Protein AF-A0A7V6WGF4-F1 (afdb_monomer_lite)

Foldseek 3Di:
DQDDDQDDDPVSVVVVVVCCVVDPVVVCVNVPDDDQPDPPCVVVLVVQCVCVVVVVDPDHGDDDDGPPPDPPDD

Secondary structure (DSSP, 8-state):
-------S-HHHHHHHHHHHHH-HHHHHHHHTS--TT-SS-HHHHHHHHHHHHTTS-SSPPPPP----------

Structure (mmCIF, N/CA/C/O backbone):
data_AF-A0A7V6WGF4-F1
#
_entry.id   AF-A0A7V6WGF4-F1
#
loop_
_atom_site.group_PDB
_atom_site.id
_atom_site.type_symbol
_atom_site.label_atom_id
_atom_site.label_alt_id
_atom_site.label_comp_id
_atom_site.label_asym_id
_atom_site.label_entity_id
_atom_site.label_seq_id
_atom_site.pdbx_PDB_ins_code
_atom_site.Cartn_x
_atom_site.Cartn_y
_atom_site.Cartn_z
_atom_site.occupancy
_atom_site.B_iso_or_equiv
_atom_site.auth_seq_id
_atom_site.auth_comp_id
_atom_site.auth_asym_id
_atom_site.auth_atom_id
_atom_site.pdbx_PDB_model_num
ATOM 1 N N . GLY A 1 1 ? 5.534 -10.003 -10.284 1.00 61.06 1 GLY A N 1
ATOM 2 C CA . GLY A 1 1 ? 5.009 -9.297 -9.094 1.00 61.06 1 GLY A CA 1
ATOM 3 C C . GLY A 1 1 ? 4.141 -8.151 -9.565 1.00 61.06 1 GLY A C 1
ATOM 4 O O . GLY A 1 1 ? 4.345 -7.718 -10.686 1.00 61.06 1 GLY A O 1
ATOM 5 N N . THR A 1 2 ? 3.182 -7.678 -8.768 1.00 69.62 2 THR A N 1
ATOM 6 C CA . THR A 1 2 ? 2.152 -6.716 -9.224 1.00 69.62 2 THR A CA 1
ATOM 7 C C . THR A 1 2 ? 2.719 -5.344 -9.616 1.00 69.62 2 THR A C 1
ATOM 9 O O . THR A 1 2 ? 2.098 -4.616 -10.379 1.00 69.62 2 THR A O 1
ATOM 12 N N . VAL A 1 3 ? 3.909 -4.985 -9.121 1.00 77.06 3 VAL A N 1
ATOM 13 C CA . VAL A 1 3 ? 4.597 -3.729 -9.446 1.00 77.06 3 VAL A CA 1
ATOM 14 C C . VAL A 1 3 ? 6.098 -3.973 -9.613 1.00 77.06 3 VAL A C 1
ATOM 16 O O . VAL A 1 3 ? 6.664 -4.833 -8.933 1.00 77.06 3 VAL A O 1
ATOM 19 N N . PHE A 1 4 ? 6.747 -3.186 -10.472 1.00 73.94 4 PHE A N 1
ATOM 20 C CA . PHE A 1 4 ? 8.205 -3.107 -10.574 1.00 73.94 4 PHE A CA 1
ATOM 21 C C . PHE A 1 4 ? 8.664 -1.661 -10.393 1.00 73.94 4 PHE A C 1
ATOM 23 O O . PHE A 1 4 ? 8.052 -0.735 -10.919 1.00 73.94 4 PHE A O 1
ATOM 30 N N . LEU A 1 5 ? 9.769 -1.467 -9.672 1.00 78.81 5 LEU A N 1
ATOM 31 C CA . LEU A 1 5 ? 10.418 -0.164 -9.577 1.00 78.81 5 LEU A CA 1
ATOM 32 C C . LEU A 1 5 ? 11.280 0.040 -10.833 1.00 78.81 5 LEU A C 1
ATOM 34 O O . LEU A 1 5 ? 12.253 -0.683 -11.051 1.00 78.81 5 LEU A O 1
ATOM 38 N N . ALA A 1 6 ? 10.886 0.980 -11.692 1.00 80.56 6 ALA A N 1
ATOM 39 C CA . ALA A 1 6 ? 11.559 1.258 -12.966 1.00 80.56 6 ALA A CA 1
ATOM 40 C C . ALA A 1 6 ? 12.674 2.318 -12.873 1.00 80.56 6 ALA A C 1
ATOM 42 O O . ALA A 1 6 ? 13.374 2.543 -13.852 1.00 80.56 6 ALA A O 1
ATOM 43 N N . GLY A 1 7 ? 12.838 2.968 -11.714 1.00 85.38 7 GLY A N 1
ATOM 44 C CA . GLY A 1 7 ? 13.758 4.099 -11.572 1.00 85.38 7 GLY A CA 1
ATOM 45 C C . GLY A 1 7 ? 13.304 5.323 -12.379 1.00 85.38 7 GLY A C 1
ATOM 46 O O . GLY A 1 7 ? 12.127 5.457 -12.707 1.00 85.38 7 GLY A O 1
ATOM 47 N N . THR A 1 8 ? 14.230 6.236 -12.677 1.00 90.50 8 THR A N 1
ATOM 48 C CA . THR A 1 8 ? 13.967 7.480 -13.436 1.00 90.50 8 THR A CA 1
ATOM 49 C C . THR A 1 8 ? 14.653 7.515 -14.805 1.00 90.50 8 THR A C 1
ATOM 51 O O . THR A 1 8 ? 14.550 8.504 -15.529 1.00 90.50 8 THR A O 1
ATOM 54 N N . SER A 1 9 ? 15.355 6.443 -15.181 1.00 93.69 9 SER A N 1
ATOM 55 C CA . SER A 1 9 ? 15.996 6.321 -16.489 1.00 93.69 9 SER A CA 1
ATOM 56 C C . SER A 1 9 ? 14.943 6.097 -17.573 1.00 93.69 9 SER A C 1
ATOM 58 O O . SER A 1 9 ? 14.255 5.078 -17.576 1.00 93.69 9 SER A O 1
ATOM 60 N N . GLY A 1 10 ? 14.841 7.020 -18.534 1.00 92.62 10 GLY A N 1
ATOM 61 C CA . GLY A 1 10 ? 13.875 6.904 -19.633 1.00 92.62 10 GLY A CA 1
ATOM 62 C C . GLY A 1 10 ? 14.038 5.618 -20.452 1.00 92.62 10 GLY A C 1
ATOM 63 O O . GLY A 1 10 ? 13.047 5.003 -20.836 1.00 92.62 10 GLY A O 1
ATOM 64 N N . LYS A 1 11 ? 15.284 5.164 -20.650 1.00 92.75 11 LYS A N 1
ATOM 65 C CA . LYS A 1 11 ? 15.585 3.901 -21.338 1.00 92.75 11 LYS A CA 1
ATOM 66 C C . LYS A 1 11 ? 15.024 2.695 -20.577 1.00 92.75 11 LYS A C 1
ATOM 68 O O . LYS A 1 11 ? 14.379 1.844 -21.174 1.00 92.75 11 LYS A O 1
ATOM 73 N N . GLU A 1 12 ? 15.231 2.652 -19.263 1.00 89.62 12 GLU A N 1
ATOM 74 C CA . GLU A 1 12 ? 14.778 1.545 -18.414 1.00 89.62 12 GLU A CA 1
ATOM 75 C C . GLU A 1 12 ? 13.247 1.481 -18.332 1.00 89.62 12 GLU A C 1
ATOM 77 O O . GLU A 1 12 ? 12.661 0.400 -18.372 1.00 89.62 12 GLU A O 1
ATOM 82 N N . ILE A 1 13 ? 12.591 2.644 -18.274 1.00 91.62 13 ILE A N 1
ATOM 83 C CA . ILE A 1 13 ? 11.128 2.745 -18.322 1.00 91.62 13 ILE A CA 1
ATOM 84 C C . ILE A 1 13 ? 10.604 2.205 -19.654 1.00 91.62 13 ILE A C 1
ATOM 86 O O . ILE A 1 13 ? 9.671 1.400 -19.650 1.00 91.62 13 ILE A O 1
ATOM 90 N N . TYR A 1 14 ? 11.206 2.615 -20.775 1.00 93.62 14 TYR A N 1
ATOM 91 C CA . TYR A 1 14 ? 10.806 2.152 -22.104 1.00 93.62 14 TYR A CA 1
ATOM 92 C C . TYR A 1 14 ? 10.932 0.632 -22.226 1.00 93.62 14 TYR A C 1
ATOM 94 O O . TYR A 1 14 ? 9.954 -0.028 -22.557 1.00 93.62 14 TYR A O 1
ATOM 102 N N . GLU A 1 15 ? 12.097 0.071 -21.896 1.00 92.31 15 GLU A N 1
ATOM 103 C CA . GLU A 1 15 ? 12.361 -1.369 -22.015 1.00 92.31 15 GLU A CA 1
ATOM 104 C C . GLU A 1 15 ? 11.396 -2.201 -21.159 1.00 92.31 15 GLU A C 1
ATOM 106 O O . GLU A 1 15 ? 10.817 -3.173 -21.644 1.00 92.31 15 GLU A O 1
ATOM 111 N N . LYS A 1 16 ? 11.159 -1.792 -19.904 1.00 89.06 16 LYS A N 1
ATOM 112 C CA . LYS A 1 16 ? 10.224 -2.482 -18.999 1.00 89.06 16 LYS A CA 1
ATOM 113 C C . LYS A 1 16 ? 8.776 -2.392 -19.473 1.00 89.06 16 LYS A C 1
ATOM 115 O O . LYS A 1 16 ? 8.025 -3.351 -19.321 1.00 89.06 16 LYS A O 1
ATOM 120 N N . THR A 1 17 ? 8.382 -1.246 -20.024 1.00 90.12 17 THR A N 1
ATOM 121 C CA . THR A 1 17 ? 7.018 -1.042 -20.530 1.00 90.12 17 THR A CA 1
ATOM 122 C C . THR A 1 17 ? 6.792 -1.826 -21.818 1.00 90.12 17 THR A C 1
ATOM 124 O O . THR A 1 17 ? 5.763 -2.478 -21.944 1.00 90.12 17 THR A O 1
ATOM 127 N N . ALA A 1 18 ? 7.757 -1.812 -22.742 1.00 93.38 18 ALA A N 1
ATOM 128 C CA . ALA A 1 18 ? 7.694 -2.574 -23.987 1.00 93.38 18 ALA A CA 1
ATOM 129 C C . ALA A 1 18 ? 7.597 -4.079 -23.711 1.00 93.38 18 ALA A C 1
ATOM 131 O O . ALA A 1 18 ? 6.674 -4.725 -24.192 1.00 93.38 18 ALA A O 1
ATOM 132 N N . ALA A 1 19 ? 8.451 -4.613 -22.828 1.00 90.50 19 ALA A N 1
ATOM 133 C CA . ALA A 1 19 ? 8.380 -6.017 -22.423 1.00 90.50 19 ALA A CA 1
ATOM 134 C C . ALA A 1 19 ? 6.994 -6.401 -21.874 1.00 90.50 19 ALA A C 1
ATOM 136 O O . ALA A 1 19 ? 6.496 -7.477 -22.167 1.00 90.50 19 ALA A O 1
ATOM 137 N N . LEU A 1 20 ? 6.343 -5.514 -21.117 1.00 90.00 20 LEU A N 1
ATOM 138 C CA . LEU A 1 20 ? 4.994 -5.746 -20.593 1.00 90.00 20 LEU A CA 1
ATOM 139 C C . LEU A 1 20 ? 3.887 -5.753 -21.652 1.00 90.00 20 LEU A C 1
ATOM 141 O O . LEU A 1 20 ? 2.852 -6.378 -21.431 1.00 90.00 20 LEU A O 1
ATOM 145 N N . LEU A 1 21 ? 4.064 -5.006 -22.741 1.00 92.62 21 LEU A N 1
ATOM 146 C CA . LEU A 1 21 ? 3.090 -4.925 -23.829 1.00 92.62 21 LEU A CA 1
ATOM 147 C C . LEU A 1 21 ? 3.276 -6.057 -24.845 1.00 92.62 21 LEU A C 1
ATOM 149 O O . LEU A 1 21 ? 2.289 -6.517 -25.414 1.00 92.62 21 LEU A O 1
ATOM 153 N N . ASP A 1 22 ? 4.518 -6.502 -25.040 1.00 94.50 22 ASP A N 1
ATOM 154 C CA . ASP A 1 22 ? 4.882 -7.493 -26.053 1.00 94.50 22 ASP A CA 1
ATOM 155 C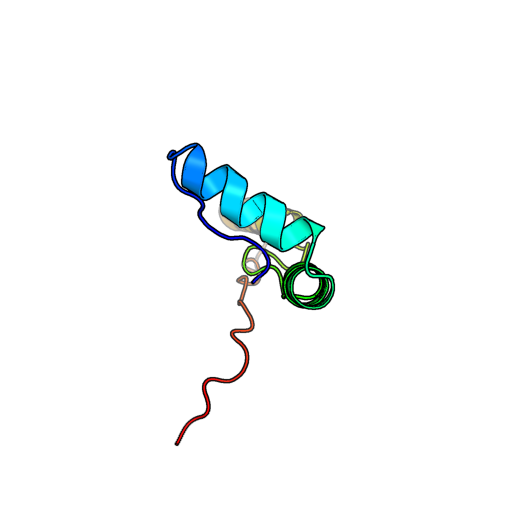 C . ASP A 1 22 ? 4.876 -8.941 -25.517 1.00 94.50 22 ASP A C 1
ATOM 157 O O . ASP A 1 22 ? 4.736 -9.879 -26.302 1.00 94.50 22 ASP A O 1
ATOM 161 N N . ASP A 1 23 ? 5.007 -9.146 -24.199 1.00 92.81 23 ASP A N 1
ATOM 162 C CA . ASP A 1 23 ? 5.009 -10.467 -23.552 1.00 92.81 23 ASP A CA 1
ATOM 163 C C . ASP A 1 23 ? 3.727 -10.696 -22.729 1.00 92.81 23 ASP A C 1
ATOM 165 O O . ASP A 1 23 ? 3.549 -10.199 -21.610 1.00 92.81 23 ASP A O 1
ATOM 169 N N . GLU A 1 24 ? 2.815 -11.490 -23.294 1.00 92.69 24 GLU A N 1
ATOM 170 C CA . GLU A 1 24 ? 1.533 -11.820 -22.668 1.00 92.69 24 GLU A CA 1
ATOM 171 C C . GLU A 1 24 ? 1.691 -12.658 -21.385 1.00 92.69 24 GLU A C 1
ATOM 173 O O . GLU A 1 24 ? 0.912 -12.499 -20.437 1.00 92.69 24 GLU A O 1
ATOM 178 N N . ASP A 1 25 ? 2.701 -13.526 -21.311 1.00 90.69 25 ASP A N 1
ATOM 179 C CA . ASP A 1 25 ? 2.946 -14.358 -20.132 1.00 90.69 25 ASP A CA 1
ATOM 180 C C . ASP A 1 25 ? 3.492 -13.511 -18.978 1.00 90.69 25 ASP A C 1
ATOM 182 O O . ASP A 1 25 ? 3.030 -13.639 -17.835 1.00 90.69 25 ASP A O 1
ATOM 186 N N . LEU A 1 26 ? 4.396 -12.573 -19.279 1.00 87.94 26 LEU A N 1
ATOM 187 C CA . LEU A 1 26 ? 4.877 -11.581 -18.320 1.00 87.94 26 LEU A CA 1
ATOM 188 C C . LEU A 1 26 ? 3.723 -10.720 -17.790 1.00 87.94 26 LEU A C 1
ATOM 190 O O . LEU A 1 26 ? 3.602 -10.526 -16.574 1.00 87.94 26 LEU A O 1
ATOM 194 N N . TYR A 1 27 ? 2.839 -10.254 -18.676 1.00 89.06 27 TYR A N 1
ATOM 195 C CA . TYR A 1 27 ? 1.650 -9.499 -18.285 1.00 89.06 27 TYR A CA 1
ATOM 196 C C . TYR A 1 27 ? 0.756 -10.305 -17.336 1.00 89.06 27 TYR A C 1
ATOM 198 O O . 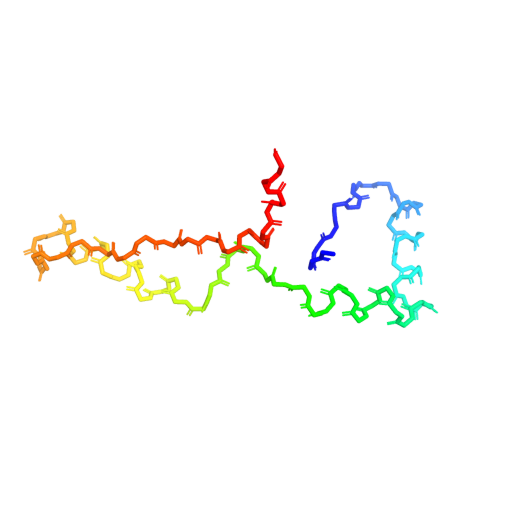TYR A 1 27 ? 0.416 -9.834 -16.246 1.00 89.06 27 TYR A O 1
ATOM 206 N N . ARG A 1 28 ? 0.407 -11.544 -17.701 1.00 88.44 28 ARG A N 1
ATOM 207 C CA . ARG A 1 28 ? -0.456 -12.413 -16.883 1.00 88.44 28 ARG A CA 1
ATOM 208 C C . ARG A 1 28 ? 0.163 -12.710 -15.519 1.00 88.44 28 ARG A C 1
ATOM 210 O O . ARG A 1 28 ? -0.540 -12.664 -14.507 1.00 88.44 28 ARG A O 1
ATOM 217 N N . GLN A 1 29 ? 1.473 -12.953 -15.462 1.00 87.62 29 GLN A N 1
ATOM 218 C CA . GLN A 1 29 ? 2.191 -13.175 -14.207 1.00 87.62 29 GLN A CA 1
ATOM 219 C C . GLN A 1 29 ? 2.123 -11.949 -13.281 1.00 87.62 29 GLN A C 1
ATOM 221 O O . GLN A 1 29 ? 2.027 -12.091 -12.058 1.00 87.62 29 GLN A O 1
ATOM 226 N N . MET A 1 30 ? 2.196 -10.738 -13.834 1.00 86.94 30 MET A N 1
ATOM 227 C CA . MET A 1 30 ? 2.080 -9.506 -13.053 1.00 86.94 30 MET A CA 1
ATOM 228 C C . MET A 1 30 ? 0.645 -9.215 -12.625 1.00 86.94 30 MET A C 1
ATOM 230 O O . MET A 1 30 ? 0.417 -8.917 -11.453 1.00 86.94 30 MET A O 1
ATOM 234 N N . ALA A 1 31 ? -0.309 -9.325 -13.548 1.00 86.44 31 ALA A N 1
ATOM 235 C CA . ALA A 1 31 ? -1.718 -9.041 -13.306 1.00 86.44 31 ALA A CA 1
ATOM 236 C C . ALA A 1 31 ? -2.332 -9.998 -12.272 1.00 86.44 31 ALA A C 1
ATOM 238 O O . ALA A 1 31 ? -3.142 -9.581 -11.447 1.00 86.44 31 ALA A O 1
ATOM 239 N N . GLY A 1 32 ? -1.916 -11.269 -12.278 1.00 80.50 32 GLY A N 1
ATOM 240 C CA . GLY A 1 32 ? -2.363 -12.280 -11.316 1.00 80.50 32 GLY A CA 1
ATOM 241 C C . GLY A 1 32 ? -1.621 -12.267 -9.976 1.00 80.50 32 GLY A C 1
ATOM 242 O O . GLY A 1 32 ? -1.970 -13.035 -9.078 1.00 80.50 32 GLY A O 1
ATOM 243 N N . ALA A 1 33 ? -0.585 -11.439 -9.812 1.00 82.56 33 ALA A N 1
ATOM 244 C CA . ALA A 1 33 ? 0.178 -11.402 -8.572 1.00 82.56 33 ALA A CA 1
ATOM 245 C C . ALA A 1 33 ? -0.638 -10.770 -7.433 1.00 82.56 33 ALA A C 1
ATOM 247 O O . ALA A 1 33 ? -1.231 -9.699 -7.586 1.00 82.56 33 ALA A O 1
ATOM 248 N N . VAL A 1 34 ? -0.614 -11.419 -6.264 1.00 81.75 34 VAL A N 1
ATOM 249 C CA . VAL A 1 34 ? -1.263 -10.924 -5.043 1.00 81.75 34 VAL A CA 1
ATOM 250 C C . VAL A 1 34 ? -0.697 -9.554 -4.682 1.00 81.75 34 VAL A C 1
ATOM 252 O O . VAL A 1 34 ? 0.512 -9.407 -4.504 1.00 81.75 34 VAL A O 1
ATOM 255 N N . ASN A 1 35 ? -1.577 -8.561 -4.541 1.00 78.75 35 ASN A N 1
ATOM 256 C CA . ASN A 1 35 ? -1.191 -7.226 -4.105 1.00 78.75 35 ASN A CA 1
ATOM 257 C C . ASN A 1 35 ? -0.731 -7.273 -2.633 1.00 78.75 35 ASN A C 1
ATOM 259 O O . ASN A 1 35 ? -1.553 -7.532 -1.751 1.00 78.75 35 ASN A O 1
ATOM 263 N N . PRO A 1 36 ? 0.550 -6.993 -2.329 1.00 81.75 36 PRO A N 1
ATOM 264 C CA . PRO A 1 36 ? 1.052 -7.086 -0.966 1.00 81.75 36 PRO A CA 1
ATOM 265 C C . PRO A 1 36 ? 0.561 -5.966 -0.051 1.00 81.75 36 PRO A C 1
ATOM 267 O O . PRO A 1 36 ? 0.695 -6.080 1.167 1.00 81.75 36 PRO A O 1
ATOM 270 N N . TYR A 1 37 ? -0.023 -4.907 -0.610 1.00 84.62 37 TYR A N 1
ATOM 271 C CA . TYR A 1 37 ? -0.384 -3.694 0.119 1.00 84.62 37 TYR A CA 1
ATOM 272 C C . TYR A 1 37 ? -1.803 -3.706 0.688 1.00 84.62 37 TYR A C 1
ATOM 274 O O . TYR A 1 37 ? -2.178 -2.776 1.401 1.00 84.62 37 TYR A O 1
ATOM 282 N N . GLY A 1 38 ? -2.603 -4.734 0.408 1.00 86.38 38 GLY A N 1
ATOM 283 C CA . GLY A 1 38 ? -3.903 -4.847 1.046 1.00 86.38 38 GLY A CA 1
ATOM 284 C C . GLY A 1 38 ? -4.782 -5.963 0.514 1.00 86.38 38 GLY A C 1
ATOM 285 O O . GLY A 1 38 ? -4.647 -6.440 -0.606 1.00 86.38 38 GLY A O 1
ATOM 286 N N . ASP A 1 39 ? -5.756 -6.308 1.343 1.00 91.50 39 ASP A N 1
ATOM 287 C CA . ASP A 1 39 ? -6.821 -7.282 1.096 1.00 91.50 39 ASP A CA 1
ATOM 288 C C . ASP A 1 39 ? -8.189 -6.604 0.863 1.00 91.50 39 ASP A C 1
ATOM 290 O O . ASP A 1 39 ? -9.239 -7.238 0.966 1.00 91.50 39 ASP A O 1
ATOM 294 N N . GLY A 1 40 ? -8.194 -5.285 0.639 1.00 91.00 40 GLY A N 1
ATOM 295 C CA . GLY A 1 40 ? -9.411 -4.484 0.480 1.00 91.00 40 GLY A CA 1
ATOM 296 C C . GLY A 1 40 ? -10.136 -4.127 1.784 1.00 91.00 40 GLY A C 1
ATOM 297 O O . GLY A 1 40 ? -11.191 -3.500 1.735 1.00 91.00 40 GLY A O 1
ATOM 298 N N . ARG A 1 41 ? -9.599 -4.468 2.966 1.00 94.81 41 ARG A N 1
ATOM 299 C CA . ARG A 1 41 ? -10.254 -4.200 4.267 1.00 94.81 41 ARG A CA 1
ATOM 300 C C . ARG A 1 41 ? -9.602 -3.076 5.078 1.00 94.81 41 ARG A C 1
ATOM 302 O O . ARG A 1 41 ? -9.944 -2.887 6.247 1.00 94.81 41 ARG A O 1
ATOM 309 N N . ALA A 1 42 ? -8.696 -2.308 4.472 1.00 94.75 42 ALA A N 1
ATOM 310 C CA . ALA A 1 4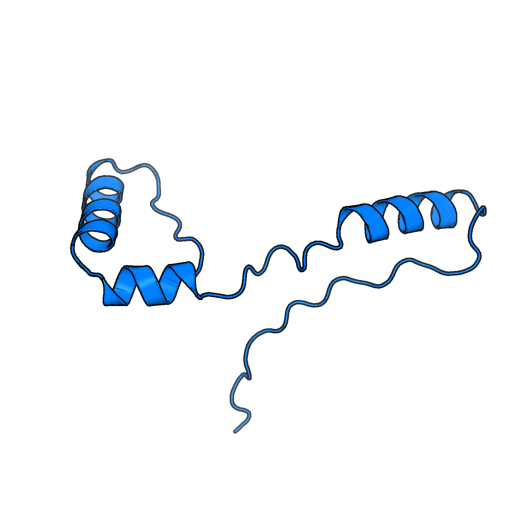2 ? -7.965 -1.223 5.131 1.00 94.75 42 ALA A CA 1
ATOM 311 C C . ALA A 1 42 ? -8.898 -0.203 5.807 1.00 94.75 42 ALA A C 1
ATOM 313 O O . ALA A 1 42 ? -8.754 0.047 7.001 1.00 94.75 42 ALA A O 1
ATOM 314 N N . SER A 1 43 ? -9.917 0.304 5.103 1.00 96.81 43 SER A N 1
ATOM 315 C CA . SER A 1 43 ? -10.847 1.297 5.666 1.00 96.81 43 SER A CA 1
ATOM 316 C C . SER A 1 43 ? -11.570 0.783 6.915 1.00 96.81 43 SER A C 1
ATOM 318 O O . SER A 1 43 ? -11.689 1.502 7.905 1.00 96.81 43 SER A O 1
ATOM 320 N N . ARG A 1 44 ? -11.986 -0.493 6.918 1.00 96.19 44 ARG A N 1
ATOM 321 C CA . ARG A 1 44 ? -12.610 -1.134 8.088 1.00 96.19 44 ARG A CA 1
ATOM 322 C C . ARG A 1 44 ? -11.636 -1.230 9.267 1.00 96.19 44 ARG A C 1
ATOM 324 O O . ARG A 1 44 ? -12.047 -0.991 10.400 1.00 96.19 44 ARG A O 1
ATOM 331 N N . ARG A 1 45 ? -10.367 -1.577 9.019 1.00 96.38 45 ARG A N 1
ATOM 332 C CA . ARG A 1 45 ? -9.324 -1.640 10.061 1.00 96.38 45 ARG A CA 1
ATOM 333 C C . ARG A 1 45 ? -9.029 -0.258 10.645 1.00 96.38 45 ARG A C 1
ATOM 335 O O . ARG A 1 45 ? -9.010 -0.125 11.862 1.00 96.38 45 ARG A O 1
ATOM 342 N N . ILE A 1 46 ? -8.896 0.768 9.801 1.00 96.62 46 ILE A N 1
ATOM 343 C CA . ILE A 1 46 ? -8.642 2.155 10.227 1.00 96.62 46 ILE A CA 1
ATOM 344 C C . ILE A 1 46 ? -9.795 2.681 11.089 1.00 96.62 46 ILE A C 1
ATOM 346 O O . ILE A 1 46 ? -9.559 3.178 12.187 1.00 96.62 46 ILE A O 1
ATOM 350 N N . ALA A 1 47 ? -11.045 2.518 10.645 1.00 97.38 47 ALA A N 1
ATOM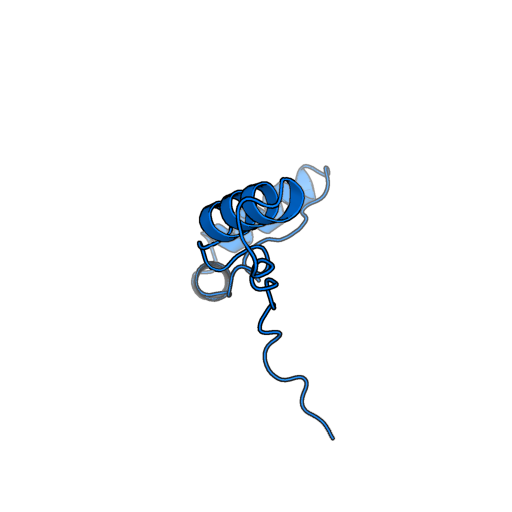 351 C CA . ALA A 1 47 ? -12.207 2.955 11.420 1.00 97.38 47 ALA A CA 1
ATOM 352 C C . ALA A 1 47 ? -12.261 2.283 12.806 1.00 97.38 47 ALA A C 1
ATOM 354 O O . ALA A 1 47 ? -12.499 2.947 13.814 1.00 97.38 47 ALA A O 1
ATOM 355 N N . ARG A 1 48 ? -11.970 0.977 12.878 1.00 97.00 48 ARG A N 1
ATOM 356 C CA . ARG A 1 48 ? -11.875 0.240 14.150 1.00 97.00 48 ARG A CA 1
ATOM 357 C C . ARG A 1 48 ? -10.733 0.731 15.037 1.00 97.00 48 ARG A C 1
ATOM 359 O O . ARG A 1 48 ? -10.932 0.846 16.241 1.00 97.00 48 ARG A O 1
ATOM 366 N N . ALA A 1 49 ? -9.576 1.044 14.457 1.00 97.31 49 ALA A N 1
ATOM 367 C CA . ALA A 1 49 ? -8.436 1.592 15.188 1.00 97.31 49 ALA A CA 1
ATOM 368 C C . ALA A 1 49 ? -8.793 2.917 15.875 1.00 97.31 49 ALA A C 1
ATOM 370 O O . ALA A 1 49 ? -8.490 3.099 17.050 1.00 97.31 49 ALA A O 1
ATOM 371 N N . ILE A 1 50 ? -9.498 3.805 15.164 1.00 97.94 50 ILE A N 1
ATOM 372 C CA . ILE A 1 50 ? -9.978 5.081 15.708 1.00 97.94 50 ILE A CA 1
ATOM 373 C C . ILE A 1 50 ? -10.949 4.827 16.867 1.00 97.94 50 ILE A C 1
ATOM 375 O O . ILE A 1 50 ? -10.750 5.351 17.958 1.00 97.94 50 ILE A O 1
ATOM 379 N N . LEU A 1 51 ? -11.964 3.980 16.673 1.00 97.81 51 LEU A N 1
ATOM 380 C CA . LEU A 1 51 ? -12.929 3.663 17.734 1.00 97.81 51 LEU A CA 1
ATOM 381 C C . LEU A 1 51 ? -12.252 3.087 18.984 1.00 97.81 51 LEU A C 1
ATOM 383 O O . LEU A 1 51 ? -12.606 3.463 20.099 1.00 9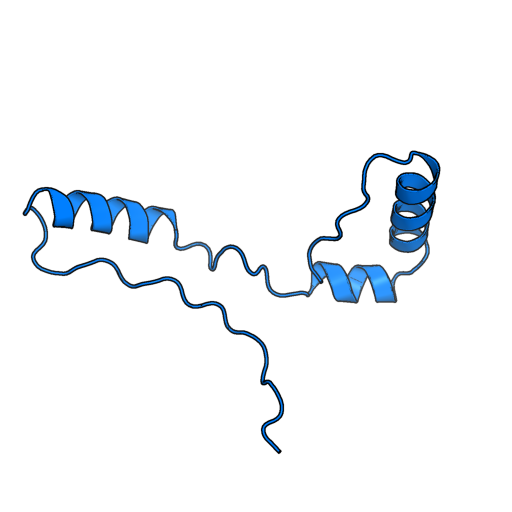7.81 51 LEU A O 1
ATOM 387 N N . TYR A 1 52 ? -11.272 2.202 18.805 1.00 97.50 52 TYR A N 1
ATOM 388 C CA . TYR A 1 52 ? -10.501 1.632 19.905 1.00 97.50 52 TYR A CA 1
ATOM 389 C C . TYR A 1 52 ? -9.658 2.693 20.629 1.00 97.50 52 TYR A C 1
ATOM 391 O O . TYR A 1 52 ? -9.703 2.778 21.853 1.00 97.50 52 TYR A O 1
ATOM 399 N N . ALA A 1 53 ? -8.956 3.559 19.889 1.00 97.25 53 ALA A N 1
ATOM 400 C CA . ALA A 1 53 ? -8.113 4.613 20.460 1.00 97.25 53 ALA A CA 1
ATOM 401 C C . ALA A 1 53 ? -8.896 5.616 21.328 1.00 97.25 53 ALA A C 1
ATOM 403 O O . ALA A 1 53 ? -8.364 6.120 22.313 1.00 97.25 53 ALA A O 1
ATOM 404 N N . PHE A 1 54 ? -10.164 5.874 20.994 1.00 97.81 54 PHE A N 1
ATOM 405 C CA . PHE A 1 54 ? -11.054 6.752 21.763 1.00 97.81 54 PHE A CA 1
ATOM 406 C C . PHE A 1 54 ? -11.924 6.007 22.793 1.00 97.81 54 PHE A C 1
ATOM 408 O O . PHE A 1 54 ? -12.840 6.599 23.361 1.00 97.81 54 PHE A O 1
ATOM 415 N N . GLY A 1 55 ? -11.676 4.715 23.041 1.00 96.75 55 GLY A N 1
ATOM 416 C CA . GLY A 1 55 ? -12.419 3.924 24.031 1.00 96.75 55 GLY A CA 1
ATOM 417 C C . GLY A 1 55 ? -13.877 3.625 23.655 1.00 96.75 55 GLY A C 1
ATOM 418 O O . GLY A 1 55 ? -14.655 3.187 24.500 1.00 96.75 55 GLY A O 1
ATOM 419 N N . LEU A 1 56 ? -14.256 3.841 22.392 1.00 96.44 56 LEU A N 1
ATOM 420 C CA . LEU A 1 56 ? -15.591 3.558 21.849 1.00 96.44 56 LEU A CA 1
ATOM 421 C C . LEU A 1 56 ? -15.740 2.100 21.381 1.00 96.44 56 LEU A C 1
ATOM 423 O O . LEU A 1 56 ? -16.850 1.635 21.133 1.00 96.44 56 LEU A O 1
ATOM 427 N N . SER A 1 57 ? -14.627 1.370 21.270 1.00 94.50 57 SER A N 1
ATOM 428 C CA . SER A 1 57 ? -14.569 -0.079 21.058 1.00 94.50 57 SER A CA 1
ATOM 429 C C . SER A 1 57 ? -13.701 -0.722 22.136 1.00 94.50 57 SER A C 1
ATOM 431 O O . SER A 1 57 ? -12.661 -0.177 22.496 1.00 94.50 57 SER A O 1
ATOM 433 N N . LYS A 1 58 ? -14.103 -1.905 22.619 1.00 92.88 58 LYS A N 1
ATOM 434 C CA . LYS A 1 58 ? -13.309 -2.717 23.561 1.00 92.88 58 LYS A CA 1
ATOM 435 C C . LYS A 1 58 ? -12.274 -3.597 22.863 1.00 92.88 58 LYS A C 1
ATOM 437 O O . LYS A 1 58 ? -11.320 -4.031 23.497 1.00 92.88 58 LYS A O 1
ATOM 442 N N . GLU A 1 59 ? -12.474 -3.870 21.576 1.00 92.94 59 GLU A N 1
ATOM 443 C CA . GLU A 1 59 ? -11.606 -4.748 20.795 1.00 92.94 59 GLU A CA 1
ATOM 444 C C . GLU A 1 59 ? -10.699 -3.931 19.866 1.00 92.94 59 GLU A C 1
ATOM 446 O O . GLU A 1 59 ? -11.194 -3.008 19.197 1.00 92.94 59 GLU A O 1
ATOM 451 N N . PRO A 1 60 ? -9.397 -4.270 19.793 1.00 91.31 60 PRO A N 1
ATOM 452 C CA . PRO A 1 60 ? -8.483 -3.671 18.832 1.00 91.31 60 PRO A CA 1
ATOM 453 C C . PRO A 1 60 ? -8.793 -4.143 17.398 1.00 91.31 60 PRO A C 1
ATOM 455 O O . PRO A 1 60 ? -9.397 -5.201 17.196 1.00 91.31 60 PRO A O 1
ATOM 458 N N . PRO A 1 61 ? -8.397 -3.375 16.366 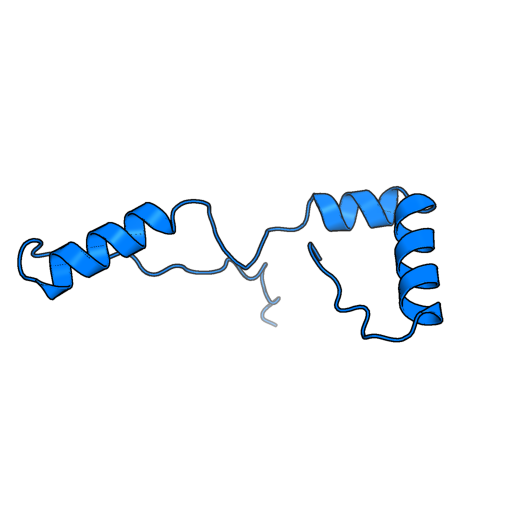1.00 93.38 61 PRO A N 1
ATOM 459 C CA . PRO A 1 61 ? -8.538 -3.807 14.979 1.00 93.38 61 PRO A CA 1
ATOM 460 C C . PRO A 1 61 ? -7.681 -5.049 14.691 1.00 93.38 61 PRO A C 1
ATOM 462 O O . PRO A 1 61 ? -6.578 -5.194 15.206 1.00 93.38 61 PRO A O 1
ATOM 465 N N . GLU A 1 62 ? -8.171 -5.915 13.803 1.00 93.50 62 GLU A N 1
ATOM 466 C CA . GLU A 1 62 ? -7.384 -7.016 13.237 1.00 93.50 62 GLU A CA 1
ATOM 467 C C . GLU A 1 62 ? -6.188 -6.463 12.451 1.00 93.50 62 GLU A C 1
ATOM 469 O O . GLU A 1 62 ? -6.358 -5.574 11.610 1.00 93.50 62 GLU A O 1
ATOM 474 N N . GLU A 1 63 ? -4.999 -7.015 12.679 1.00 91.19 63 GLU A N 1
ATOM 475 C CA . GLU A 1 63 ? -3.793 -6.645 11.943 1.00 91.19 63 GLU A CA 1
ATOM 476 C C . GLU A 1 63 ? -3.821 -7.191 10.507 1.00 91.19 63 GLU A C 1
ATOM 478 O O . GLU A 1 63 ? -4.308 -8.291 10.240 1.00 91.19 63 GLU A O 1
ATOM 483 N N . TYR A 1 64 ? -3.310 -6.412 9.552 1.00 90.31 64 TYR A N 1
ATOM 484 C CA . TYR A 1 64 ? -3.151 -6.899 8.186 1.00 90.31 64 TYR A CA 1
ATOM 485 C C . TYR A 1 64 ? -1.932 -7.821 8.105 1.00 90.31 64 TYR A C 1
ATOM 487 O O . TYR A 1 64 ? -0.806 -7.400 8.361 1.00 90.31 64 TYR A O 1
ATOM 495 N N . THR A 1 65 ? -2.154 -9.068 7.697 1.00 86.69 65 THR A N 1
ATOM 496 C CA . THR A 1 65 ? -1.086 -10.035 7.438 1.00 86.69 65 THR A CA 1
ATOM 497 C C . THR A 1 65 ? -0.977 -10.300 5.945 1.00 86.69 65 THR A C 1
ATOM 499 O O . THR A 1 65 ? -1.928 -10.718 5.286 1.00 86.69 65 THR A O 1
ATOM 502 N N . TYR A 1 66 ? 0.210 -10.057 5.393 1.00 78.69 66 TYR A N 1
ATOM 503 C CA . TYR A 1 66 ? 0.496 -10.415 4.012 1.00 78.69 66 TYR A CA 1
ATOM 504 C C . TYR A 1 66 ? 0.772 -11.917 3.912 1.00 78.69 66 TYR A C 1
ATOM 506 O O . TYR A 1 66 ? 1.699 -12.431 4.548 1.00 78.69 66 TYR A O 1
ATOM 514 N N . CYS A 1 67 ? 0.006 -12.619 3.074 1.00 62.62 67 CYS A N 1
ATOM 515 C CA . CYS A 1 67 ? 0.308 -13.999 2.718 1.00 62.62 67 CYS A CA 1
ATOM 516 C C . CYS A 1 67 ? 1.534 -14.014 1.794 1.00 62.62 67 CYS A C 1
ATOM 518 O O . CYS A 1 67 ? 1.431 -13.916 0.573 1.00 62.62 67 CYS A O 1
ATOM 520 N N . ARG A 1 68 ? 2.724 -14.100 2.392 1.00 56.91 68 ARG A N 1
ATOM 521 C CA . ARG A 1 68 ? 3.965 -14.355 1.665 1.00 56.91 68 ARG A CA 1
ATOM 522 C C . ARG A 1 68 ? 3.913 -15.827 1.253 1.00 56.91 68 ARG A C 1
ATOM 524 O O . ARG A 1 68 ? 4.115 -16.686 2.106 1.00 56.91 68 ARG A O 1
ATOM 531 N N . THR A 1 69 ? 3.560 -16.117 -0.000 1.00 46.94 69 THR A N 1
ATOM 532 C CA . THR A 1 69 ? 3.549 -17.471 -0.575 1.00 46.94 69 THR A CA 1
ATOM 533 C C . THR A 1 69 ? 4.743 -18.266 -0.048 1.00 46.94 69 THR A C 1
ATOM 535 O O . THR A 1 69 ? 5.882 -17.860 -0.262 1.00 46.94 69 THR A O 1
ATOM 538 N N . VAL A 1 70 ? 4.444 -19.319 0.724 1.00 45.31 70 VAL A N 1
ATOM 539 C CA . VAL A 1 70 ? 5.322 -20.408 1.184 1.00 45.31 70 VAL A CA 1
ATOM 540 C C . VAL A 1 70 ? 6.801 -20.228 0.821 1.00 45.31 70 VAL A C 1
ATOM 542 O O . VAL A 1 70 ? 7.255 -20.641 -0.245 1.00 45.31 70 VAL A O 1
ATOM 545 N N . VAL A 1 71 ? 7.582 -19.675 1.754 1.00 39.78 71 VAL A N 1
ATOM 546 C CA . VAL A 1 71 ? 9.014 -19.984 1.797 1.00 39.78 71 VAL A CA 1
ATOM 547 C C . VAL A 1 71 ? 9.090 -21.473 2.105 1.00 39.78 71 VAL A C 1
ATOM 549 O O . VAL A 1 71 ? 8.722 -21.904 3.198 1.00 39.78 71 VAL A O 1
ATOM 552 N N . ASN A 1 72 ? 9.480 -22.252 1.102 1.00 35.97 72 ASN A N 1
ATOM 553 C CA . ASN A 1 72 ? 9.815 -23.661 1.211 1.00 35.97 72 ASN A CA 1
ATOM 554 C C . ASN A 1 72 ? 10.805 -23.834 2.378 1.00 35.97 72 ASN A C 1
ATOM 556 O O . ASN A 1 72 ? 11.985 -23.515 2.240 1.00 35.97 72 ASN A O 1
ATOM 560 N N . ARG A 1 73 ? 10.308 -24.254 3.549 1.00 36.69 73 ARG A N 1
ATOM 561 C CA . ARG A 1 73 ? 11.146 -24.699 4.664 1.00 36.69 73 ARG A CA 1
ATOM 562 C C . ARG A 1 73 ? 11.724 -26.053 4.261 1.00 36.69 73 ARG A C 1
ATOM 564 O O . ARG A 1 73 ? 11.032 -27.064 4.356 1.00 36.69 73 ARG A O 1
ATOM 571 N N . ARG A 1 74 ? 12.965 -26.047 3.783 1.00 36.19 74 ARG A N 1
ATOM 572 C CA . ARG A 1 74 ? 13.902 -27.130 4.079 1.00 36.19 74 ARG A CA 1
ATOM 573 C C . ARG A 1 74 ? 14.755 -26.690 5.253 1.00 36.19 74 ARG A C 1
ATOM 575 O O . ARG A 1 74 ? 15.107 -25.489 5.274 1.00 36.19 74 ARG A O 1
#

Sequence (74 aa):
GTVFLAGTSGKEIYEKTAALLDDEDLYRQMAGAVNPYGDGRASRRIARAILYAFGLSKEPPEEYTYCRTVVNRR

Radius of gyration: 18.96 Å; chains: 1; bounding box: 32×35×50 Å

pLDDT: mean 84.86, std 15.76, range [35.97, 97.94]